Protein AF-A0A349EQ05-F1 (afdb_monomer_lite)

pLDDT: mean 78.1, std 14.67, range [39.28, 91.94]

Structure (mmCIF, N/CA/C/O backbone):
data_AF-A0A349EQ05-F1
#
_entry.id   AF-A0A349EQ05-F1
#
loop_
_atom_site.group_PDB
_atom_site.id
_atom_site.type_symbol
_atom_site.label_atom_id
_atom_site.label_alt_id
_atom_site.label_comp_id
_atom_site.label_asym_id
_atom_site.label_entity_id
_atom_site.label_seq_id
_atom_site.pdbx_PDB_ins_code
_atom_site.Cartn_x
_atom_site.Cartn_y
_atom_site.Cartn_z
_atom_site.occupancy
_atom_site.B_iso_or_equiv
_atom_site.auth_seq_id
_atom_site.auth_comp_id
_atom_site.auth_asym_id
_atom_site.auth_atom_id
_atom_site.pdbx_PDB_model_num
ATOM 1 N N . MET A 1 1 ? 39.559 -1.494 -45.469 1.00 61.16 1 MET A N 1
ATOM 2 C CA . MET A 1 1 ? 38.335 -0.975 -44.834 1.00 61.16 1 MET A CA 1
ATOM 3 C C . MET A 1 1 ? 38.418 0.539 -44.866 1.00 61.16 1 MET A C 1
ATOM 5 O O . MET A 1 1 ? 39.436 1.077 -44.439 1.00 61.16 1 MET A O 1
ATOM 9 N N . THR A 1 2 ? 37.447 1.213 -45.471 1.00 85.06 2 THR A N 1
ATOM 10 C CA . THR A 1 2 ? 37.464 2.678 -45.616 1.00 85.06 2 THR A CA 1
ATOM 11 C C . THR A 1 2 ? 36.985 3.359 -44.328 1.00 85.06 2 THR A C 1
ATOM 13 O O . THR A 1 2 ? 36.260 2.767 -43.529 1.00 85.06 2 THR A O 1
ATOM 16 N N . ILE A 1 3 ? 37.372 4.621 -44.115 1.00 79.88 3 ILE A N 1
ATOM 17 C CA . ILE A 1 3 ? 36.933 5.436 -42.961 1.00 79.88 3 ILE A CA 1
ATOM 18 C C . ILE A 1 3 ? 35.392 5.514 -42.896 1.00 79.88 3 ILE A C 1
ATOM 20 O O . ILE A 1 3 ? 34.794 5.522 -41.818 1.00 79.88 3 ILE A O 1
ATOM 24 N N . TRP A 1 4 ? 34.737 5.488 -44.059 1.00 79.31 4 TRP A N 1
ATOM 25 C CA . TRP A 1 4 ? 33.283 5.469 -44.196 1.00 79.31 4 TRP A CA 1
ATOM 26 C C . TRP A 1 4 ? 32.647 4.181 -43.664 1.00 79.31 4 TRP A C 1
ATOM 28 O O . TRP A 1 4 ? 31.686 4.254 -42.902 1.00 79.31 4 TRP A O 1
ATOM 38 N N . GLU A 1 5 ? 33.216 3.016 -43.982 1.00 79.12 5 GLU A N 1
ATOM 39 C CA . GLU A 1 5 ? 32.747 1.716 -43.474 1.00 79.12 5 GLU A CA 1
ATOM 40 C C . GLU A 1 5 ? 32.862 1.623 -41.947 1.00 79.12 5 GLU A C 1
ATOM 42 O O . GLU A 1 5 ? 31.943 1.143 -41.285 1.00 79.12 5 GLU A O 1
ATOM 47 N N . GLN A 1 6 ? 33.954 2.134 -41.365 1.00 77.69 6 GLN A N 1
ATOM 48 C CA . GLN A 1 6 ? 34.126 2.184 -39.907 1.00 77.69 6 GLN A CA 1
ATOM 49 C C . GLN A 1 6 ? 33.107 3.104 -39.231 1.00 77.69 6 GLN A C 1
ATOM 51 O O . GLN A 1 6 ? 32.579 2.769 -38.170 1.00 77.69 6 GLN A O 1
ATOM 56 N N . THR A 1 7 ? 32.807 4.248 -39.845 1.00 82.12 7 THR A N 1
ATOM 57 C CA . THR A 1 7 ? 31.826 5.200 -39.310 1.00 82.12 7 THR A CA 1
ATOM 58 C C . THR A 1 7 ? 30.421 4.596 -39.323 1.00 82.12 7 THR A C 1
ATOM 60 O O . THR A 1 7 ? 29.719 4.664 -38.317 1.00 82.12 7 THR A O 1
ATOM 63 N N . LEU A 1 8 ? 30.045 3.925 -40.416 1.00 84.38 8 LEU A N 1
ATOM 64 C CA . LEU A 1 8 ? 28.775 3.204 -40.552 1.00 84.38 8 LEU A CA 1
ATOM 65 C C . LEU A 1 8 ? 28.633 2.072 -39.523 1.00 84.38 8 LEU A C 1
ATOM 67 O O . LEU A 1 8 ? 27.614 1.990 -38.839 1.00 84.38 8 LEU A O 1
ATOM 71 N N . LEU A 1 9 ? 29.678 1.256 -39.346 1.00 85.06 9 LEU A N 1
ATOM 72 C CA . LEU A 1 9 ? 29.717 0.193 -38.333 1.00 85.06 9 LEU A CA 1
ATOM 73 C C . LEU A 1 9 ? 29.565 0.736 -36.905 1.00 85.06 9 LEU A C 1
ATOM 75 O O . LEU A 1 9 ? 28.864 0.143 -36.085 1.00 85.06 9 LEU A O 1
ATOM 79 N N . ASN A 1 10 ? 30.205 1.864 -36.593 1.00 85.56 10 ASN A N 1
ATOM 80 C CA . ASN A 1 10 ? 30.084 2.503 -35.283 1.00 85.56 10 ASN A CA 1
ATOM 81 C C . ASN A 1 10 ? 28.690 3.101 -35.063 1.00 85.56 10 ASN A C 1
ATOM 83 O O . ASN A 1 10 ? 28.161 3.008 -33.955 1.00 85.56 10 ASN A O 1
ATOM 87 N N . LEU A 1 11 ? 28.080 3.664 -36.109 1.00 86.19 11 LEU A N 1
ATOM 88 C CA . LEU A 1 11 ? 26.725 4.206 -36.051 1.00 86.19 11 LEU A CA 1
ATOM 89 C C . LEU A 1 11 ? 25.695 3.098 -35.796 1.00 86.19 11 LEU A C 1
ATOM 91 O O . LEU A 1 11 ? 24.841 3.246 -34.927 1.00 86.19 11 LEU A O 1
ATOM 95 N N . GLN A 1 12 ? 25.824 1.965 -36.492 1.00 87.25 12 GLN A N 1
ATOM 96 C CA . GLN A 1 12 ? 24.953 0.804 -36.307 1.00 87.25 12 GLN A CA 1
ATOM 97 C C . GLN A 1 12 ? 25.079 0.222 -34.893 1.00 87.25 12 GLN A C 1
ATOM 99 O O . GLN A 1 12 ? 24.074 0.042 -34.209 1.00 87.25 12 GLN A O 1
ATOM 104 N N . LYS A 1 13 ? 26.309 0.033 -34.397 1.00 85.31 13 LYS A N 1
ATOM 105 C CA . LYS A 1 13 ? 26.551 -0.395 -33.007 1.00 85.31 13 LYS A CA 1
ATOM 106 C C . LYS A 1 13 ? 26.003 0.603 -31.983 1.00 85.31 13 LYS A C 1
ATOM 108 O O . LYS A 1 13 ? 25.539 0.205 -30.918 1.00 85.31 13 LYS A O 1
ATOM 113 N N . GLY A 1 14 ? 26.086 1.902 -32.274 1.00 83.44 14 GLY A N 1
ATOM 114 C CA . GLY A 1 14 ? 25.511 2.956 -31.439 1.00 83.44 14 GLY A CA 1
ATOM 115 C C . GLY A 1 14 ? 23.985 2.885 -31.399 1.00 83.44 14 GLY A C 1
ATOM 116 O O . GLY A 1 14 ? 23.400 2.953 -30.320 1.00 83.44 14 GLY A O 1
ATOM 117 N N . TYR A 1 15 ? 23.356 2.678 -32.556 1.00 89.19 15 TYR A N 1
ATOM 118 C CA . TYR A 1 15 ? 21.913 2.504 -32.679 1.00 89.19 15 TYR A CA 1
ATOM 119 C C . TYR A 1 15 ? 21.419 1.275 -31.908 1.00 89.19 15 TYR A C 1
ATOM 121 O O . TYR A 1 15 ? 20.500 1.396 -31.104 1.00 89.19 15 TYR A O 1
ATOM 129 N N . GLU A 1 16 ? 22.071 0.122 -32.061 1.00 87.38 16 GLU A N 1
ATOM 130 C CA . GLU A 1 16 ? 21.725 -1.106 -31.329 1.00 87.38 16 GLU A CA 1
ATOM 131 C C . G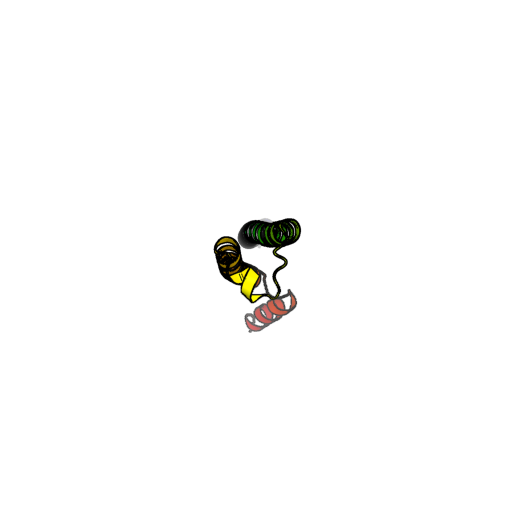LU A 1 16 ? 21.795 -0.907 -29.807 1.00 87.38 16 GLU A C 1
ATOM 133 O O . GLU A 1 16 ? 20.876 -1.285 -29.079 1.00 87.38 16 GLU A O 1
ATOM 138 N N . LYS A 1 17 ? 22.844 -0.232 -29.318 1.00 86.06 17 LYS A N 1
ATOM 139 C CA . LYS A 1 17 ? 22.971 0.123 -27.895 1.00 86.06 17 LYS A CA 1
ATOM 140 C C . LYS A 1 17 ? 21.878 1.081 -27.435 1.00 86.06 17 LYS A C 1
ATOM 142 O O . LYS A 1 17 ? 21.373 0.932 -26.325 1.00 86.06 17 LYS A O 1
ATOM 147 N N . PHE A 1 18 ? 21.517 2.058 -28.263 1.00 87.31 18 PHE A N 1
ATOM 148 C CA . PHE A 1 18 ? 20.465 3.016 -27.940 1.00 87.31 18 PHE A CA 1
ATOM 149 C C . PHE A 1 18 ? 19.092 2.343 -27.873 1.00 87.31 18 PHE A C 1
ATOM 151 O O . PHE A 1 18 ? 18.331 2.607 -26.949 1.00 87.31 18 PHE A O 1
ATOM 158 N N . VAL A 1 19 ? 18.797 1.425 -28.797 1.00 88.25 19 VAL A N 1
ATOM 159 C CA . VAL A 1 19 ? 17.566 0.623 -28.780 1.00 88.25 19 VAL A CA 1
ATOM 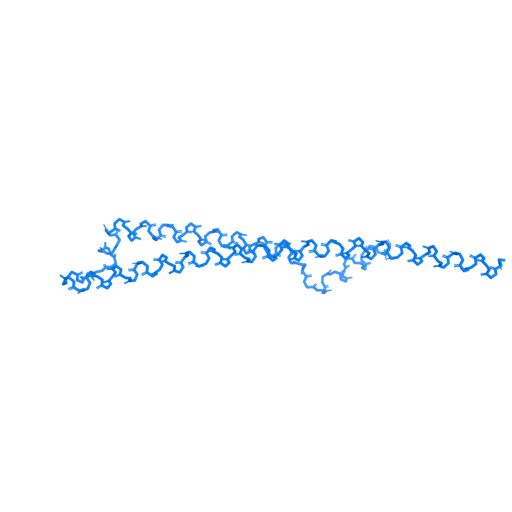160 C C . VAL A 1 19 ? 17.507 -0.252 -27.527 1.00 88.25 19 VAL A C 1
ATOM 162 O O . VAL A 1 19 ? 16.487 -0.260 -26.840 1.00 88.25 19 VAL A O 1
ATOM 165 N N . ALA A 1 20 ? 18.607 -0.926 -27.174 1.00 83.19 20 ALA A N 1
ATOM 166 C CA . ALA A 1 20 ? 18.684 -1.719 -25.949 1.00 83.19 20 ALA A CA 1
ATOM 167 C C . ALA A 1 20 ? 18.486 -0.857 -24.688 1.00 83.19 20 ALA A C 1
ATOM 169 O O . ALA A 1 20 ? 17.737 -1.230 -23.787 1.00 83.19 20 ALA A O 1
ATOM 170 N N . PHE A 1 21 ? 19.101 0.329 -24.639 1.00 84.00 21 PHE A N 1
ATOM 171 C CA . PHE A 1 21 ? 18.900 1.277 -23.546 1.00 84.00 21 PHE A CA 1
ATOM 172 C C . PHE A 1 21 ? 17.452 1.769 -23.471 1.00 84.00 21 PHE A C 1
ATOM 174 O O . PHE A 1 21 ? 16.882 1.809 -22.385 1.00 84.00 21 PHE A O 1
ATOM 181 N N . ALA A 1 22 ? 16.840 2.113 -24.604 1.00 85.94 22 ALA A N 1
ATOM 182 C CA . ALA A 1 22 ? 15.454 2.564 -24.655 1.00 85.94 22 ALA A CA 1
ATOM 183 C C . ALA A 1 22 ? 14.485 1.477 -24.162 1.00 85.94 22 ALA A C 1
ATOM 185 O O . ALA A 1 22 ? 13.545 1.790 -23.431 1.00 85.94 22 ALA A O 1
ATOM 186 N N . ALA A 1 23 ? 14.740 0.208 -24.497 1.00 83.88 23 ALA A N 1
ATOM 187 C CA . ALA A 1 23 ? 13.968 -0.923 -23.988 1.00 83.88 23 ALA A CA 1
ATOM 188 C C . ALA A 1 23 ? 14.084 -1.048 -22.458 1.00 83.88 23 ALA A C 1
ATOM 190 O O . ALA A 1 23 ? 13.065 -1.057 -21.769 1.00 83.88 23 ALA A O 1
ATOM 191 N N . LEU A 1 24 ? 15.310 -1.036 -21.921 1.00 82.75 24 LEU A N 1
ATOM 192 C CA . LEU A 1 24 ? 15.557 -1.089 -20.473 1.00 82.75 24 LEU A CA 1
ATOM 193 C C . LEU A 1 24 ? 14.958 0.111 -19.730 1.00 82.75 24 LEU A C 1
ATOM 195 O O . LEU A 1 24 ? 14.405 -0.029 -18.640 1.00 82.75 24 LEU A O 1
ATOM 199 N N . PHE A 1 25 ? 15.055 1.304 -20.317 1.00 80.50 25 PHE A N 1
ATOM 200 C CA . PHE A 1 25 ? 14.473 2.516 -19.755 1.00 80.50 25 PHE A CA 1
ATOM 201 C C . PHE A 1 25 ? 12.947 2.416 -19.691 1.00 80.50 25 PHE A C 1
ATOM 203 O O . PHE A 1 25 ? 12.354 2.728 -18.662 1.00 80.50 25 PHE A O 1
ATOM 210 N N . ASN A 1 26 ? 12.311 1.926 -20.756 1.00 84.94 26 ASN A N 1
ATOM 211 C CA . ASN A 1 26 ? 10.868 1.716 -20.787 1.00 84.94 26 ASN A CA 1
ATOM 212 C C . ASN A 1 26 ? 10.407 0.690 -19.737 1.00 84.94 26 ASN A C 1
ATOM 214 O O . ASN A 1 26 ? 9.431 0.932 -19.027 1.00 84.94 26 ASN A O 1
ATOM 218 N N . GLU A 1 27 ? 11.126 -0.426 -19.589 1.00 81.88 27 GLU A N 1
ATOM 219 C CA . GLU A 1 27 ? 10.852 -1.419 -18.540 1.00 81.88 27 GLU A CA 1
ATOM 220 C C . GLU A 1 27 ? 10.976 -0.817 -17.140 1.00 81.88 27 GLU A C 1
ATOM 222 O O . GLU A 1 27 ? 10.101 -1.020 -16.295 1.00 81.88 27 GLU A O 1
ATOM 227 N N . ARG A 1 28 ? 12.018 -0.014 -16.908 1.00 84.44 28 ARG A N 1
ATOM 228 C CA . ARG A 1 28 ? 12.224 0.668 -15.631 1.00 84.44 28 ARG A CA 1
ATOM 229 C C . ARG A 1 28 ? 11.106 1.654 -15.313 1.00 84.44 28 ARG A C 1
ATOM 231 O O . ARG A 1 28 ? 10.565 1.612 -14.212 1.00 84.44 28 ARG A O 1
ATOM 238 N N . VAL A 1 29 ? 10.737 2.509 -16.263 1.00 86.19 29 VAL A N 1
ATOM 239 C CA . VAL A 1 29 ? 9.644 3.474 -16.074 1.00 86.19 29 VAL A CA 1
ATOM 240 C C . VAL A 1 29 ? 8.332 2.748 -15.789 1.00 86.19 29 VAL A C 1
ATOM 242 O O . VAL A 1 29 ? 7.581 3.162 -14.909 1.00 86.19 29 VAL A O 1
ATOM 245 N N . ARG A 1 30 ? 8.062 1.636 -16.480 1.00 86.31 30 ARG A N 1
ATOM 246 C CA . ARG A 1 30 ? 6.869 0.823 -16.228 1.00 86.31 30 ARG A CA 1
ATOM 247 C C . ARG A 1 30 ? 6.857 0.251 -14.809 1.00 86.31 30 ARG A C 1
ATOM 249 O O . ARG A 1 30 ? 5.853 0.398 -14.119 1.00 86.31 30 ARG A O 1
ATOM 256 N N . ALA A 1 31 ? 7.973 -0.318 -14.356 1.00 83.12 31 ALA A N 1
ATOM 257 C CA . ALA A 1 31 ? 8.101 -0.823 -12.990 1.00 83.12 31 ALA A CA 1
ATOM 258 C C . ALA A 1 31 ? 7.922 0.292 -11.943 1.00 83.12 31 ALA A C 1
ATOM 260 O O . ALA A 1 31 ? 7.212 0.110 -10.957 1.00 83.12 31 ALA A O 1
ATOM 261 N N .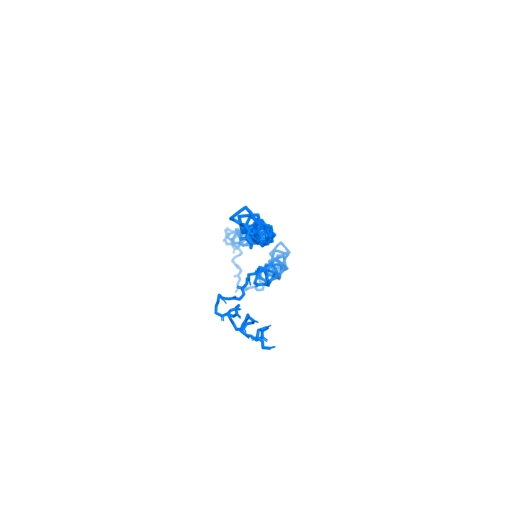 GLU A 1 32 ? 8.510 1.471 -12.165 1.00 81.75 32 GLU A N 1
ATOM 262 C CA . GLU A 1 32 ? 8.369 2.624 -11.264 1.00 81.75 32 GLU A CA 1
ATOM 263 C C . GLU A 1 32 ? 6.925 3.151 -11.210 1.00 81.75 32 GLU A C 1
ATOM 265 O O . GLU A 1 32 ? 6.428 3.490 -10.130 1.00 81.75 32 GLU A O 1
ATOM 270 N N . LEU A 1 33 ? 6.220 3.173 -12.345 1.00 89.44 33 LEU A N 1
ATOM 271 C CA . LEU A 1 33 ? 4.799 3.520 -12.398 1.00 89.44 33 LEU A CA 1
ATOM 272 C C . LEU A 1 33 ? 3.936 2.517 -11.626 1.00 89.44 33 LEU A C 1
ATOM 274 O O . LEU A 1 33 ? 3.052 2.933 -10.874 1.00 89.44 33 LEU A O 1
ATOM 278 N N . ASP A 1 34 ? 4.195 1.220 -11.775 1.00 86.88 34 ASP A N 1
ATOM 279 C CA . ASP A 1 34 ? 3.438 0.179 -11.078 1.00 86.88 34 ASP A CA 1
ATOM 280 C C . ASP A 1 34 ? 3.695 0.221 -9.561 1.00 86.88 34 ASP A C 1
ATOM 282 O O . ASP A 1 34 ? 2.744 0.208 -8.778 1.00 86.88 34 ASP A O 1
ATOM 286 N N . ILE A 1 35 ? 4.946 0.427 -9.130 1.00 86.62 35 ILE A N 1
ATOM 287 C CA . ILE A 1 35 ? 5.282 0.672 -7.714 1.00 86.62 35 ILE A CA 1
ATOM 288 C C . ILE A 1 35 ? 4.547 1.908 -7.182 1.00 86.62 35 ILE A C 1
ATOM 290 O O . ILE A 1 35 ? 4.016 1.888 -6.071 1.00 86.62 35 ILE A O 1
ATOM 294 N N . THR A 1 36 ? 4.502 2.991 -7.959 1.00 87.75 36 THR A N 1
ATOM 295 C CA . THR A 1 36 ? 3.836 4.235 -7.549 1.00 87.75 36 THR A CA 1
ATOM 296 C C . THR A 1 36 ? 2.333 4.027 -7.373 1.00 87.75 36 THR A C 1
ATOM 298 O O . THR A 1 36 ? 1.766 4.468 -6.375 1.00 87.75 36 THR A O 1
ATOM 301 N N . ARG A 1 37 ? 1.683 3.300 -8.290 1.00 90.12 37 ARG A N 1
ATOM 302 C CA . ARG A 1 37 ? 0.262 2.935 -8.168 1.00 90.12 37 ARG A CA 1
ATOM 303 C C . ARG A 1 37 ? -0.012 2.096 -6.927 1.00 90.12 37 ARG A C 1
ATOM 305 O O . ARG A 1 37 ? -0.978 2.366 -6.217 1.00 90.12 37 ARG A O 1
ATOM 312 N N . LEU A 1 38 ? 0.837 1.109 -6.649 1.00 89.12 38 LEU A N 1
ATOM 313 C CA . LEU A 1 38 ? 0.698 0.277 -5.456 1.00 89.12 38 LEU A CA 1
ATOM 314 C C . LEU A 1 38 ? 0.879 1.086 -4.170 1.00 89.12 38 LEU A C 1
ATOM 316 O O . LEU A 1 38 ? 0.137 0.871 -3.217 1.00 89.12 38 LEU A O 1
ATOM 320 N N . ARG A 1 39 ? 1.798 2.057 -4.146 1.00 88.44 39 ARG A N 1
ATOM 321 C CA . ARG A 1 39 ? 1.955 2.973 -3.004 1.00 88.44 39 ARG A CA 1
ATOM 322 C C . ARG A 1 39 ? 0.717 3.830 -2.775 1.00 88.44 39 ARG A C 1
ATOM 324 O O . ARG A 1 39 ? 0.241 3.879 -1.652 1.00 88.44 39 ARG A O 1
ATOM 331 N N . ILE A 1 40 ? 0.153 4.419 -3.831 1.00 91.38 40 ILE A N 1
ATOM 332 C CA . ILE A 1 40 ? -1.100 5.186 -3.728 1.00 91.38 40 ILE A CA 1
ATOM 333 C C . ILE A 1 40 ? -2.217 4.304 -3.155 1.00 91.38 40 ILE A C 1
ATOM 335 O O . ILE A 1 40 ? -2.946 4.723 -2.262 1.00 91.38 40 ILE A O 1
ATOM 339 N N . ARG A 1 41 ? -2.324 3.054 -3.623 1.00 88.12 41 ARG A N 1
ATOM 340 C CA . ARG A 1 41 ? -3.297 2.098 -3.085 1.00 88.12 41 ARG A CA 1
ATOM 341 C C . ARG A 1 41 ? -3.038 1.780 -1.609 1.00 88.12 41 ARG A C 1
ATOM 343 O O . ARG A 1 41 ? -3.994 1.696 -0.843 1.00 88.12 41 ARG A O 1
ATOM 350 N N . ALA A 1 42 ? -1.780 1.603 -1.208 1.00 88.12 42 ALA A N 1
ATOM 351 C CA . ALA A 1 42 ? -1.419 1.377 0.190 1.00 88.12 42 ALA A CA 1
ATOM 352 C C . ALA A 1 42 ? -1.823 2.569 1.072 1.00 88.12 42 ALA A C 1
ATOM 354 O O . ALA A 1 42 ? -2.448 2.364 2.112 1.00 88.12 42 ALA A O 1
ATOM 355 N N . ASP A 1 43 ? -1.546 3.795 0.622 1.00 89.31 43 ASP A N 1
ATOM 356 C CA . ASP A 1 43 ? -1.916 5.026 1.325 1.00 89.31 43 ASP A CA 1
ATOM 357 C C . ASP A 1 43 ? -3.443 5.153 1.472 1.00 89.31 43 ASP A C 1
ATOM 359 O O . ASP A 1 43 ? -3.942 5.499 2.544 1.00 89.31 43 ASP A O 1
ATOM 363 N N . ASP A 1 44 ? -4.206 4.801 0.432 1.00 91.62 44 ASP A N 1
ATOM 364 C CA . ASP A 1 44 ? -5.673 4.786 0.474 1.00 91.62 44 ASP A CA 1
ATOM 365 C C . ASP A 1 44 ? -6.221 3.768 1.485 1.00 91.62 44 ASP A C 1
ATOM 367 O O . ASP A 1 44 ? -7.157 4.070 2.235 1.00 91.62 44 ASP A O 1
ATOM 371 N N . VAL A 1 45 ? -5.660 2.555 1.510 1.00 89.50 45 VAL A N 1
ATOM 372 C CA . VAL A 1 45 ? -6.039 1.509 2.474 1.00 89.50 45 VAL A CA 1
ATOM 373 C C . VAL A 1 45 ? -5.722 1.974 3.892 1.00 89.50 45 VAL A C 1
ATOM 375 O O . VAL A 1 45 ? -6.582 1.894 4.768 1.00 89.50 45 VAL A O 1
ATOM 378 N N . GLN A 1 46 ? -4.539 2.547 4.103 1.00 89.88 46 GLN A N 1
ATOM 379 C CA . GLN A 1 46 ? -4.118 3.061 5.401 1.00 89.88 46 GLN A CA 1
ATOM 380 C C . GLN A 1 46 ? -5.012 4.214 5.877 1.00 89.88 46 GLN A C 1
ATOM 382 O O . GLN A 1 46 ? -5.499 4.194 7.007 1.00 89.88 46 GLN A O 1
ATOM 387 N N . GLY A 1 47 ? -5.354 5.150 4.989 1.00 89.75 47 GLY A N 1
ATOM 388 C CA . GLY A 1 47 ? -6.280 6.237 5.299 1.00 89.75 47 GLY A CA 1
ATOM 389 C C . GLY A 1 47 ? -7.692 5.757 5.657 1.00 89.75 47 GLY A C 1
ATOM 390 O O . GLY A 1 47 ? -8.383 6.403 6.448 1.00 89.75 47 GLY A O 1
ATOM 391 N N . ARG A 1 48 ? -8.150 4.620 5.114 1.00 89.12 48 ARG A N 1
ATOM 392 C CA . ARG A 1 48 ? -9.421 3.991 5.525 1.00 89.12 48 ARG A CA 1
ATOM 393 C C . ARG A 1 48 ? -9.305 3.344 6.902 1.00 89.12 48 ARG A C 1
ATOM 395 O O . ARG A 1 48 ? -10.191 3.547 7.729 1.00 89.12 48 ARG A O 1
ATOM 402 N N . THR A 1 49 ? -8.210 2.638 7.165 1.00 89.19 49 THR A N 1
ATOM 403 C CA . THR A 1 49 ? -7.916 2.036 8.472 1.00 89.19 49 THR A CA 1
ATOM 404 C C . THR A 1 49 ? -7.872 3.091 9.580 1.00 89.19 49 THR A C 1
ATOM 406 O O . THR A 1 49 ? -8.491 2.916 10.629 1.00 89.19 49 THR A O 1
ATOM 409 N N . ASP A 1 50 ? -7.247 4.243 9.334 1.00 90.94 50 ASP A N 1
ATOM 410 C CA . ASP A 1 50 ? -7.201 5.353 10.295 1.00 90.94 50 ASP A CA 1
ATOM 411 C C . ASP A 1 50 ? -8.597 5.903 10.626 1.00 90.94 50 ASP A C 1
ATOM 413 O O . ASP A 1 50 ? -8.897 6.217 11.781 1.00 90.94 50 ASP A O 1
ATOM 417 N N . ARG A 1 51 ? -9.501 5.964 9.639 1.00 91.94 51 ARG A N 1
ATOM 418 C CA . ARG A 1 51 ? -10.899 6.373 9.869 1.00 91.94 51 ARG A CA 1
ATOM 419 C C . ARG A 1 51 ? -11.654 5.374 10.740 1.00 91.94 51 ARG A C 1
ATOM 421 O O . ARG A 1 51 ? -12.437 5.800 11.589 1.00 91.94 51 ARG A O 1
ATOM 428 N N . LEU A 1 52 ? -11.419 4.075 10.558 1.00 89.38 52 LEU A N 1
ATOM 429 C CA . LEU A 1 52 ? -12.019 3.031 11.395 1.00 89.38 52 LEU A CA 1
ATOM 430 C C . LEU A 1 52 ? -11.508 3.132 12.838 1.00 89.38 52 LEU A C 1
ATOM 432 O O . LEU A 1 52 ? -12.310 3.117 13.772 1.00 89.38 52 LEU A O 1
ATOM 436 N N . HIS A 1 53 ? -10.208 3.366 13.036 1.00 89.12 53 HIS A N 1
ATOM 437 C CA . HIS A 1 53 ? -9.651 3.647 14.362 1.00 89.12 53 HIS A CA 1
ATOM 438 C C . HIS A 1 53 ? -10.272 4.892 15.009 1.00 89.12 53 HIS A C 1
ATOM 440 O O . HIS A 1 53 ? -10.634 4.868 16.188 1.00 89.12 53 HIS A O 1
ATOM 446 N N . MET A 1 54 ? -10.455 5.974 14.244 1.00 90.38 54 MET A N 1
ATOM 447 C CA . MET A 1 54 ? -11.140 7.173 14.732 1.00 90.38 54 MET A CA 1
ATOM 448 C C . MET A 1 54 ? -12.595 6.901 15.125 1.00 90.38 54 MET A C 1
ATOM 450 O O . MET A 1 54 ? -13.066 7.458 16.119 1.00 90.38 54 MET A O 1
ATOM 454 N N . LEU A 1 55 ? -13.309 6.062 14.369 1.00 89.38 55 LEU A N 1
ATOM 455 C CA . LEU A 1 55 ? -14.686 5.672 14.669 1.00 89.38 55 LEU A CA 1
ATOM 456 C C . LEU A 1 55 ? -14.760 4.910 15.995 1.00 89.38 55 LEU A C 1
ATOM 458 O O . LEU A 1 55 ? -15.539 5.292 16.869 1.00 89.38 55 LEU A O 1
ATOM 462 N N . ILE A 1 56 ? -13.887 3.918 16.18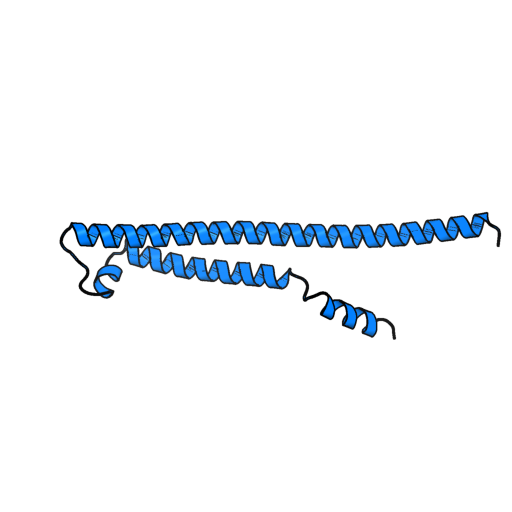4 1.00 86.44 56 ILE A N 1
ATOM 463 C CA . ILE A 1 56 ? -13.775 3.164 17.440 1.00 86.44 56 ILE A CA 1
ATOM 464 C C . ILE A 1 56 ? -13.462 4.114 18.604 1.00 86.44 56 ILE A C 1
ATOM 466 O O . ILE A 1 56 ? -14.146 4.101 19.628 1.00 86.44 56 ILE A O 1
ATOM 470 N N . GLY A 1 57 ? -12.474 4.998 18.439 1.00 85.88 57 GLY A N 1
ATOM 471 C CA . GLY A 1 57 ? -12.092 5.974 19.460 1.00 85.88 57 GLY A CA 1
ATOM 472 C C . GLY A 1 57 ? -13.230 6.930 19.829 1.00 85.88 57 GLY A C 1
ATOM 473 O O . GLY A 1 57 ? -13.500 7.146 21.014 1.00 85.88 57 GLY A O 1
ATOM 474 N N . ARG A 1 58 ? -13.952 7.466 18.834 1.00 86.94 58 ARG A N 1
ATOM 475 C CA . ARG A 1 58 ? -15.138 8.308 19.063 1.00 86.94 58 ARG A CA 1
ATOM 476 C C . ARG A 1 58 ? -16.190 7.545 19.858 1.00 86.94 58 ARG A C 1
ATOM 478 O O . ARG A 1 58 ? -16.752 8.098 20.803 1.00 86.94 58 ARG A O 1
ATOM 485 N N . ARG A 1 59 ? -16.417 6.280 19.517 1.00 82.69 59 ARG A N 1
ATOM 486 C CA . ARG A 1 59 ? -17.444 5.467 20.152 1.00 82.69 59 ARG A CA 1
ATOM 487 C C . ARG A 1 59 ? -17.140 5.157 21.616 1.00 82.69 59 ARG A C 1
ATOM 489 O O . ARG A 1 59 ? -18.000 5.335 22.476 1.00 82.69 59 ARG A O 1
ATOM 496 N N . ILE A 1 60 ? -15.881 4.856 21.930 1.00 82.31 60 ILE A N 1
ATOM 497 C CA . ILE A 1 60 ? -15.405 4.705 23.314 1.00 82.31 60 ILE A CA 1
ATOM 498 C C . ILE A 1 60 ? -15.626 5.999 24.121 1.00 82.31 60 ILE A C 1
ATOM 500 O O . ILE A 1 60 ? -16.055 5.959 25.278 1.00 82.31 60 ILE A O 1
ATOM 504 N N . VAL A 1 61 ? -15.369 7.169 23.524 1.00 83.38 61 VAL A N 1
ATOM 505 C CA . VAL A 1 61 ? -15.601 8.469 24.179 1.00 83.38 61 VAL A CA 1
ATOM 506 C C . VAL A 1 61 ? -17.094 8.736 24.406 1.00 83.38 61 VAL A C 1
ATOM 508 O O . VAL A 1 61 ? -17.465 9.267 25.456 1.00 83.38 61 VAL A O 1
ATOM 511 N N . GLU A 1 62 ? -17.961 8.366 23.462 1.00 82.44 62 GLU A N 1
ATOM 512 C CA . GLU A 1 62 ? -19.418 8.474 23.612 1.00 82.44 62 GLU A CA 1
ATOM 513 C C . GLU A 1 62 ? -19.942 7.609 24.763 1.00 82.44 62 GLU A C 1
ATOM 515 O O . GLU A 1 62 ? -20.719 8.101 25.584 1.00 82.44 62 GLU A O 1
ATOM 520 N N . MET A 1 63 ? -19.469 6.364 24.875 1.00 75.06 63 MET A N 1
ATOM 521 C CA . MET A 1 63 ? -19.798 5.467 25.989 1.00 75.06 63 MET A CA 1
ATOM 522 C C . MET A 1 63 ? -19.375 6.072 27.336 1.00 75.06 63 MET A C 1
ATOM 524 O O . MET A 1 63 ? -20.175 6.158 28.269 1.00 75.06 63 MET A O 1
ATOM 528 N N . LYS A 1 64 ? -18.159 6.637 27.404 1.00 75.56 64 LYS A N 1
ATOM 529 C CA . LYS A 1 64 ? -17.661 7.348 28.592 1.00 75.56 64 LYS A CA 1
ATOM 530 C C . LYS A 1 64 ? -18.559 8.524 29.001 1.00 75.56 64 LYS A C 1
ATOM 532 O O . LYS A 1 64 ? -18.778 8.734 30.192 1.00 75.56 64 LYS A O 1
ATOM 537 N N . ARG A 1 65 ? -19.076 9.302 28.040 1.00 75.69 65 ARG A N 1
ATOM 538 C CA . ARG A 1 65 ? -19.956 10.459 28.311 1.00 75.69 65 ARG A CA 1
ATOM 539 C C . ARG A 1 65 ? -21.343 10.061 28.813 1.00 75.69 65 ARG A C 1
ATOM 541 O O . ARG A 1 65 ? -21.944 10.834 29.550 1.00 75.69 65 ARG A O 1
ATOM 548 N N . LYS A 1 66 ? -21.841 8.884 28.433 1.00 75.69 66 LYS A N 1
ATOM 549 C CA . LYS A 1 66 ? -23.158 8.373 28.849 1.00 75.69 66 LYS A CA 1
ATOM 550 C C . LYS A 1 66 ? -23.156 7.718 30.238 1.00 75.69 66 LYS A C 1
ATOM 552 O O . LYS A 1 66 ? -24.200 7.271 30.688 1.00 75.69 66 LYS A O 1
ATOM 557 N N . GLY A 1 67 ? -22.010 7.670 30.923 1.00 66.50 67 GLY A N 1
ATOM 558 C CA . GLY A 1 67 ? -21.864 6.978 32.211 1.00 66.50 67 GLY A CA 1
ATOM 559 C C . GLY A 1 67 ? -21.664 5.464 32.081 1.00 66.50 67 GLY A C 1
ATOM 560 O O . GLY A 1 67 ? -21.308 4.814 33.061 1.00 66.50 67 GLY A O 1
ATOM 561 N N . ASP A 1 68 ? -21.782 4.925 30.867 1.00 65.81 68 ASP A N 1
ATOM 562 C CA . ASP A 1 68 ? -21.490 3.537 30.516 1.00 65.81 68 ASP A CA 1
ATOM 563 C C . ASP A 1 68 ? -20.003 3.374 30.179 1.00 65.81 68 ASP A C 1
ATOM 565 O O . ASP A 1 68 ? -19.632 3.028 29.058 1.00 65.81 68 ASP A O 1
ATOM 569 N N . LEU A 1 69 ? -19.109 3.647 31.140 1.00 62.78 69 LEU A N 1
ATOM 570 C CA . LEU A 1 69 ? -17.705 3.284 30.939 1.00 62.78 69 LEU A CA 1
ATOM 571 C C . LEU A 1 69 ? -17.618 1.763 30.740 1.00 62.78 69 LEU A C 1
ATOM 573 O O . LEU A 1 69 ? -18.048 1.020 31.631 1.00 62.78 69 LEU A O 1
ATOM 577 N N . PRO A 1 70 ? -17.031 1.289 29.627 1.00 62.09 70 PRO A N 1
ATOM 578 C CA . PRO A 1 70 ? -16.826 -0.131 29.442 1.00 62.09 70 PRO A CA 1
ATOM 579 C C . PRO A 1 70 ? -15.917 -0.639 30.564 1.00 62.09 70 PRO A C 1
ATOM 581 O O . PRO A 1 70 ? -14.780 -0.193 30.714 1.00 62.09 70 PRO A O 1
ATOM 584 N N . LYS A 1 71 ? -16.432 -1.564 31.378 1.00 67.00 71 LYS A N 1
ATOM 585 C CA . LYS A 1 71 ? -15.699 -2.176 32.498 1.00 67.00 71 LYS A CA 1
ATOM 586 C C . LYS A 1 71 ? -14.599 -3.131 32.017 1.00 67.00 71 LYS A C 1
ATOM 588 O O . LYS A 1 71 ? -13.757 -3.539 32.808 1.00 67.00 71 LYS A O 1
ATOM 593 N N . GLY A 1 72 ? -14.595 -3.462 30.726 1.00 66.31 72 GLY A N 1
ATOM 594 C CA . GLY A 1 72 ? -13.584 -4.272 30.058 1.00 66.31 72 GLY A CA 1
ATOM 595 C C . GLY A 1 72 ? -13.775 -4.274 28.541 1.00 66.31 72 GLY A C 1
ATOM 596 O O . GLY A 1 72 ? -14.796 -3.802 28.032 1.00 66.31 72 GLY A O 1
ATOM 597 N N . ALA A 1 73 ? -12.798 -4.831 27.821 1.00 63.62 73 ALA A N 1
ATOM 598 C CA . ALA A 1 73 ? -12.806 -4.905 26.358 1.00 63.62 73 ALA A CA 1
ATOM 599 C C . ALA A 1 73 ? -14.067 -5.601 25.811 1.00 63.62 73 ALA A C 1
ATOM 601 O O . ALA A 1 73 ? -14.622 -5.177 24.803 1.00 63.62 73 ALA A O 1
ATOM 602 N N . GLU A 1 74 ? -14.593 -6.597 26.527 1.00 63.66 74 GLU A N 1
ATOM 603 C CA . GLU A 1 74 ? -15.813 -7.336 26.169 1.00 63.66 74 GLU A CA 1
ATOM 604 C C . GLU A 1 74 ? -17.054 -6.449 25.987 1.00 63.66 74 GLU A C 1
ATOM 606 O O . GLU A 1 74 ? -17.942 -6.788 25.214 1.00 63.66 74 GLU A O 1
ATOM 611 N N . GLN A 1 75 ? -17.139 -5.312 26.683 1.00 66.19 75 GLN A N 1
ATOM 612 C CA . GLN A 1 75 ? -18.272 -4.390 26.555 1.00 66.19 75 GLN A CA 1
ATOM 613 C C . GLN A 1 75 ? -18.171 -3.520 25.296 1.00 66.19 75 GLN A C 1
ATOM 615 O O . GLN A 1 75 ? -19.194 -3.129 24.746 1.00 66.19 75 GLN A O 1
ATOM 620 N N . ILE A 1 76 ? -16.948 -3.272 24.823 1.00 67.50 76 ILE A N 1
ATOM 621 C CA . ILE A 1 76 ? -16.664 -2.544 23.581 1.00 67.50 76 ILE A CA 1
ATOM 622 C C . ILE A 1 76 ? -16.960 -3.446 22.376 1.00 67.50 76 ILE A C 1
ATOM 624 O O . ILE A 1 76 ? -17.581 -3.007 21.416 1.00 67.50 76 ILE A O 1
ATOM 628 N N . PHE A 1 77 ? -16.602 -4.731 22.458 1.00 66.81 77 PHE A N 1
ATOM 629 C CA . PHE A 1 77 ? -16.881 -5.722 21.409 1.00 66.81 77 PHE A CA 1
ATOM 630 C C . PHE A 1 77 ? -18.362 -6.097 21.264 1.00 66.81 77 PHE A C 1
ATOM 632 O O . PHE A 1 77 ? -18.742 -6.687 20.257 1.00 66.81 77 PHE A O 1
ATOM 639 N N . LYS A 1 78 ? -19.201 -5.780 22.256 1.00 71.56 78 LYS A N 1
ATOM 640 C CA . LYS A 1 78 ? -20.656 -5.981 22.166 1.00 71.56 78 LYS A CA 1
ATOM 641 C C . LYS A 1 78 ? -21.347 -4.944 21.289 1.00 71.56 78 LYS A C 1
ATOM 643 O O . LYS A 1 78 ? -22.488 -5.169 20.898 1.00 71.56 78 LYS A O 1
ATOM 648 N N . GLU A 1 79 ? -20.687 -3.829 20.990 1.00 75.25 79 GLU A N 1
ATOM 649 C CA . GLU A 1 79 ? -21.203 -2.909 19.991 1.00 75.25 79 GLU A CA 1
ATOM 650 C C . GLU A 1 79 ? -20.901 -3.427 18.590 1.00 75.25 79 GLU A C 1
ATOM 652 O O . GLU A 1 79 ? -19.744 -3.583 18.194 1.00 75.25 79 GLU A O 1
ATOM 657 N N . GLU A 1 80 ? -21.970 -3.668 17.838 1.00 77.31 80 GLU A N 1
ATOM 658 C CA . GLU A 1 80 ? -21.921 -4.201 16.480 1.00 77.31 80 GLU A CA 1
ATOM 659 C C . GLU A 1 80 ? -21.061 -3.327 15.555 1.00 77.31 80 GLU A C 1
ATOM 661 O O . GLU A 1 80 ? -20.239 -3.853 14.809 1.00 77.31 80 GLU A O 1
ATOM 666 N N . ASP A 1 81 ? -21.143 -2.000 15.702 1.00 77.38 81 ASP A N 1
ATOM 667 C CA . ASP A 1 81 ? -20.338 -1.036 14.943 1.00 77.38 81 ASP A CA 1
ATOM 668 C C . ASP A 1 81 ? -18.831 -1.180 15.215 1.00 77.38 81 ASP A C 1
ATOM 670 O O . ASP A 1 81 ? -18.012 -1.076 14.300 1.00 77.38 81 ASP A O 1
ATOM 674 N N . VAL A 1 82 ? -18.441 -1.444 16.468 1.00 81.69 82 VAL A N 1
ATOM 675 C CA . VAL A 1 82 ? -17.029 -1.602 16.848 1.00 81.69 82 VAL A CA 1
ATOM 676 C C . VAL A 1 82 ? -16.503 -2.963 16.406 1.00 81.69 82 VAL A C 1
ATOM 678 O O . VAL A 1 82 ? -15.403 -3.049 15.862 1.00 81.69 82 VAL A O 1
ATOM 681 N N . ALA A 1 83 ? -17.290 -4.025 16.582 1.00 84.31 83 ALA A N 1
ATOM 682 C CA . ALA A 1 83 ? -16.934 -5.353 16.095 1.00 84.31 83 ALA A CA 1
ATOM 683 C C . ALA A 1 83 ? -16.792 -5.377 14.560 1.00 84.31 83 ALA A C 1
ATOM 685 O O . ALA A 1 83 ? -15.830 -5.950 14.041 1.00 84.31 83 ALA A O 1
ATOM 686 N N . ALA A 1 84 ? -17.699 -4.710 13.838 1.00 84.88 84 ALA A N 1
ATOM 687 C CA . ALA A 1 84 ? -17.631 -4.553 12.389 1.00 84.88 84 ALA A CA 1
ATOM 688 C C . ALA A 1 84 ? -16.392 -3.753 11.961 1.00 84.88 84 ALA A C 1
ATOM 690 O O . ALA A 1 84 ? -15.667 -4.195 11.070 1.00 84.88 84 ALA A O 1
ATOM 691 N N . ALA A 1 85 ? -16.095 -2.638 12.638 1.00 83.06 85 ALA A N 1
ATOM 692 C CA . ALA A 1 85 ? -14.908 -1.834 12.356 1.00 83.06 85 ALA A CA 1
ATOM 693 C C . ALA A 1 85 ? -13.603 -2.611 12.589 1.00 83.06 85 ALA A C 1
ATOM 695 O O . ALA A 1 85 ? -12.685 -2.512 11.782 1.00 83.06 85 ALA A O 1
ATOM 696 N N . ILE A 1 86 ? -13.518 -3.423 13.648 1.00 86.31 86 ILE A N 1
ATOM 697 C CA . ILE A 1 86 ? -12.334 -4.252 13.936 1.00 86.31 86 ILE A CA 1
ATOM 698 C C . ILE A 1 86 ? -12.153 -5.348 12.886 1.00 86.31 86 ILE A C 1
ATOM 700 O O . ILE A 1 86 ? -11.033 -5.596 12.439 1.00 86.31 86 ILE A O 1
ATOM 704 N N . LYS A 1 87 ? -13.247 -5.989 12.462 1.00 89.50 87 LYS A N 1
ATOM 705 C CA . LYS A 1 87 ? -13.198 -6.965 11.373 1.00 89.50 87 LYS A CA 1
ATOM 706 C C . LYS A 1 87 ? -12.716 -6.314 10.077 1.00 89.50 87 LYS A C 1
ATOM 708 O O . LYS A 1 87 ? -11.842 -6.863 9.415 1.00 89.50 87 LYS A O 1
ATOM 713 N N . GLU A 1 88 ? -13.241 -5.135 9.748 1.00 87.12 88 GLU A N 1
ATOM 714 C CA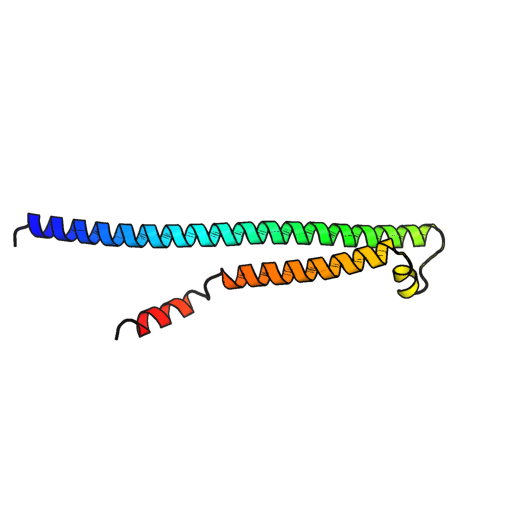 . GLU A 1 88 ? -12.812 -4.408 8.557 1.00 87.12 88 GLU A CA 1
ATOM 715 C C . GLU A 1 88 ? -11.339 -3.983 8.655 1.00 87.12 88 GLU A C 1
ATOM 717 O O . GLU A 1 88 ? -10.612 -4.147 7.682 1.00 87.12 88 GLU A O 1
ATOM 722 N N . ILE A 1 89 ? -10.854 -3.535 9.820 1.00 88.88 89 ILE A N 1
ATOM 723 C CA . ILE A 1 89 ? -9.424 -3.253 10.038 1.00 88.88 89 ILE A CA 1
ATOM 724 C C . ILE A 1 89 ? -8.575 -4.492 9.735 1.00 88.88 89 ILE A C 1
ATOM 726 O O . ILE A 1 89 ? -7.615 -4.385 8.979 1.00 88.88 89 ILE A O 1
ATOM 730 N N . ALA A 1 90 ? -8.947 -5.667 10.248 1.00 88.88 90 ALA A N 1
ATOM 731 C CA . ALA A 1 90 ? -8.195 -6.900 10.005 1.00 88.88 90 ALA A CA 1
ATOM 732 C C . ALA A 1 90 ? -8.150 -7.283 8.512 1.00 88.88 90 ALA A C 1
ATOM 734 O O . ALA A 1 90 ? -7.113 -7.722 8.009 1.00 88.88 90 ALA A O 1
ATOM 735 N N . ASP A 1 91 ? -9.254 -7.094 7.785 1.00 90.00 91 ASP A N 1
ATOM 736 C CA . ASP A 1 91 ? -9.301 -7.337 6.340 1.00 90.00 91 ASP A CA 1
ATOM 737 C C . ASP A 1 91 ? -8.435 -6.320 5.569 1.00 90.00 91 ASP A C 1
ATOM 739 O O . ASP A 1 91 ? -7.719 -6.690 4.635 1.00 90.00 91 ASP A O 1
ATOM 743 N N . ARG A 1 92 ? -8.430 -5.048 5.989 1.00 86.62 92 ARG A N 1
ATOM 744 C CA . ARG A 1 92 ? -7.592 -3.991 5.395 1.00 86.62 92 ARG A CA 1
ATOM 745 C C . ARG A 1 92 ? -6.111 -4.156 5.708 1.00 86.62 92 ARG A C 1
ATOM 747 O O . ARG A 1 92 ? -5.281 -3.851 4.859 1.00 86.62 92 ARG A O 1
ATOM 754 N N . GLU A 1 93 ? -5.762 -4.660 6.885 1.00 89.25 93 GLU A N 1
ATOM 755 C CA . GLU A 1 93 ? -4.377 -4.981 7.236 1.00 89.25 93 GLU A CA 1
ATOM 756 C C . GLU A 1 93 ? -3.823 -6.104 6.360 1.00 89.25 93 GLU A C 1
ATOM 758 O O . GLU A 1 93 ? -2.681 -6.012 5.911 1.00 89.25 93 GLU A O 1
ATOM 763 N N . ARG A 1 94 ? -4.635 -7.125 6.055 1.00 90.88 94 ARG A N 1
ATOM 764 C CA . ARG A 1 94 ? -4.260 -8.160 5.079 1.00 90.88 94 ARG A CA 1
ATOM 765 C C . ARG A 1 94 ? -4.066 -7.571 3.688 1.00 90.88 94 ARG A C 1
ATOM 767 O O . ARG A 1 94 ? -3.024 -7.799 3.086 1.00 90.88 94 ARG A O 1
ATOM 774 N N . GLU A 1 95 ? -5.007 -6.746 3.223 1.00 88.00 95 GLU A N 1
ATOM 775 C CA . GLU A 1 95 ? -4.874 -6.050 1.936 1.00 88.00 95 GLU A CA 1
ATOM 776 C C . GLU A 1 95 ? -3.576 -5.223 1.875 1.00 88.00 95 GLU A C 1
ATOM 778 O O . GLU A 1 95 ? -2.871 -5.228 0.867 1.00 88.00 95 GLU A O 1
ATOM 783 N N . LEU A 1 96 ? -3.219 -4.542 2.964 1.00 87.75 96 LEU A N 1
ATOM 784 C CA . LEU A 1 96 ? -2.004 -3.737 3.047 1.00 87.75 96 LEU A CA 1
ATOM 785 C C . LEU A 1 96 ? -0.737 -4.607 3.036 1.00 87.75 96 LEU A C 1
ATOM 787 O O . LEU A 1 96 ? 0.240 -4.244 2.380 1.00 87.75 96 LEU A O 1
ATOM 791 N N . GLN A 1 97 ? -0.750 -5.762 3.707 1.00 89.69 97 GLN A N 1
ATOM 792 C CA . GLN A 1 97 ? 0.346 -6.735 3.649 1.00 89.69 97 GLN A CA 1
ATOM 793 C C . GLN A 1 97 ? 0.548 -7.281 2.232 1.00 89.69 97 GLN A C 1
ATOM 795 O O . GLN A 1 97 ? 1.691 -7.349 1.773 1.00 89.69 97 GLN A O 1
ATOM 800 N N . ASP A 1 98 ? -0.537 -7.596 1.524 1.00 90.06 98 ASP A N 1
ATOM 801 C CA . ASP A 1 98 ? -0.489 -8.081 0.142 1.00 90.06 98 ASP A CA 1
ATOM 802 C C . ASP A 1 98 ? 0.097 -7.014 -0.793 1.00 90.06 98 ASP A C 1
ATOM 804 O O . ASP A 1 98 ? 1.056 -7.272 -1.523 1.00 90.06 98 ASP A O 1
ATOM 808 N N . VAL A 1 99 ? -0.382 -5.769 -0.694 1.00 87.06 99 VAL A N 1
ATOM 809 C CA . VAL A 1 99 ? 0.147 -4.642 -1.481 1.00 87.06 99 VAL A CA 1
ATOM 810 C C . VAL A 1 99 ? 1.627 -4.386 -1.168 1.00 87.06 99 VAL A C 1
ATOM 812 O O . VAL A 1 99 ? 2.424 -4.130 -2.072 1.00 87.06 99 VAL A O 1
ATOM 815 N N . GLN A 1 100 ? 2.044 -4.490 0.096 1.00 86.94 100 GLN A N 1
ATOM 816 C CA . GLN A 1 100 ? 3.457 -4.366 0.465 1.00 86.94 100 GLN A CA 1
ATOM 817 C C . GLN A 1 100 ? 4.315 -5.513 -0.082 1.00 86.94 100 GLN A C 1
ATOM 819 O O . GLN A 1 100 ? 5.473 -5.283 -0.448 1.00 86.94 100 GLN A O 1
ATOM 824 N N . ALA A 1 101 ? 3.780 -6.733 -0.139 1.00 88.75 101 ALA A N 1
ATOM 825 C CA . ALA A 1 101 ? 4.457 -7.871 -0.745 1.00 88.75 101 ALA A CA 1
ATOM 826 C C . ALA A 1 101 ? 4.635 -7.668 -2.258 1.00 88.75 101 ALA A C 1
ATOM 828 O O . ALA A 1 101 ? 5.736 -7.877 -2.770 1.00 88.75 101 ALA A O 1
ATOM 829 N N . GLU A 1 102 ? 3.612 -7.163 -2.954 1.00 85.44 102 GLU A N 1
ATOM 830 C CA . GLU A 1 102 ? 3.688 -6.807 -4.378 1.00 85.44 102 GLU A CA 1
ATOM 831 C C . GLU A 1 102 ? 4.737 -5.716 -4.646 1.00 85.44 102 GLU A C 1
ATOM 833 O O . GLU A 1 102 ? 5.564 -5.851 -5.550 1.00 85.44 102 GLU A O 1
ATOM 838 N N . ILE A 1 103 ? 4.782 -4.666 -3.817 1.00 84.75 103 ILE A N 1
ATOM 839 C CA . ILE A 1 103 ? 5.808 -3.616 -3.922 1.00 84.75 103 ILE A CA 1
ATOM 840 C C . ILE A 1 103 ? 7.212 -4.208 -3.746 1.00 84.75 103 ILE A C 1
ATOM 842 O O . ILE A 1 103 ? 8.124 -3.855 -4.494 1.00 84.75 103 ILE A O 1
ATOM 846 N N . LYS A 1 104 ? 7.408 -5.105 -2.771 1.00 85.19 104 LYS A N 1
ATOM 847 C CA . LYS A 1 104 ? 8.700 -5.778 -2.554 1.00 85.19 104 LYS A CA 1
ATOM 848 C C . LYS A 1 104 ? 9.099 -6.657 -3.736 1.00 85.19 104 LYS A C 1
ATOM 850 O O . LYS A 1 104 ? 10.276 -6.681 -4.066 1.00 85.19 104 LYS A O 1
ATOM 855 N N . ALA A 1 105 ? 8.145 -7.331 -4.375 1.00 85.44 105 ALA A N 1
ATOM 856 C CA . ALA A 1 105 ? 8.403 -8.163 -5.547 1.00 85.44 105 ALA A CA 1
ATOM 857 C C . ALA A 1 105 ? 8.810 -7.343 -6.785 1.00 85.44 105 ALA A C 1
ATOM 859 O O . ALA A 1 105 ? 9.598 -7.813 -7.603 1.00 85.44 105 ALA A O 1
ATOM 860 N N . LEU A 1 106 ? 8.293 -6.117 -6.919 1.00 79.19 106 LEU A N 1
ATOM 861 C CA . LEU A 1 106 ? 8.626 -5.204 -8.020 1.00 79.19 106 LEU A CA 1
ATOM 862 C C . LEU A 1 106 ? 9.891 -4.376 -7.768 1.00 79.19 106 LEU A C 1
ATOM 864 O O . LEU A 1 106 ? 10.473 -3.841 -8.714 1.00 79.19 106 LEU A O 1
ATOM 868 N N . MET A 1 107 ? 10.332 -4.252 -6.514 1.00 74.56 107 MET A N 1
ATOM 869 C CA . MET A 1 107 ? 11.612 -3.626 -6.208 1.00 74.56 107 MET A CA 1
ATOM 870 C C . MET A 1 107 ? 12.748 -4.589 -6.577 1.00 74.56 107 MET A C 1
ATOM 872 O O . MET A 1 107 ? 12.805 -5.692 -6.037 1.00 74.56 107 MET A O 1
ATOM 876 N N . PRO A 1 108 ? 13.681 -4.201 -7.467 1.00 61.09 108 PRO A N 1
ATOM 877 C CA . PRO A 1 108 ? 14.840 -5.035 -7.738 1.00 61.09 108 PRO A CA 1
ATOM 878 C C . PRO A 1 108 ? 15.623 -5.232 -6.436 1.00 61.09 108 PRO A C 1
ATOM 880 O O . PRO A 1 108 ? 15.896 -4.259 -5.723 1.00 61.09 108 PRO A O 1
ATOM 883 N N . GLU A 1 109 ? 15.996 -6.481 -6.128 1.00 53.78 109 GLU A N 1
ATOM 884 C CA . GLU A 1 109 ? 16.992 -6.746 -5.092 1.00 53.78 109 GLU A CA 1
ATOM 885 C C . GLU A 1 109 ? 18.199 -5.840 -5.352 1.00 53.78 109 GLU A C 1
ATOM 887 O O . GLU A 1 109 ? 18.609 -5.665 -6.501 1.00 53.78 109 GLU A O 1
ATOM 892 N N . SER A 1 110 ? 18.700 -5.216 -4.282 1.00 45.78 110 SER A N 1
ATOM 893 C CA . SER A 1 110 ? 19.847 -4.302 -4.240 1.00 45.78 110 SER A CA 1
ATOM 894 C C . SER A 1 110 ? 20.845 -4.477 -5.403 1.00 45.78 110 SER A C 1
ATOM 896 O O . SER A 1 110 ? 21.174 -5.613 -5.750 1.00 45.78 110 SER A O 1
ATOM 898 N N . PRO A 1 111 ? 21.435 -3.397 -5.959 1.00 49.38 111 PRO A N 1
ATOM 899 C CA . PRO A 1 111 ? 22.384 -3.454 -7.084 1.00 49.38 111 PRO A CA 1
ATOM 900 C C . PRO A 1 111 ? 23.576 -4.424 -6.907 1.00 49.38 111 PRO A C 1
ATOM 902 O O . PRO A 1 111 ? 24.267 -4.733 -7.877 1.00 49.38 111 PRO A O 1
ATOM 905 N N . HIS A 1 112 ? 23.810 -4.952 -5.702 1.00 42.56 112 HIS A N 1
ATOM 906 C CA . HIS A 1 112 ? 24.746 -6.047 -5.447 1.00 42.56 112 HIS A CA 1
ATOM 907 C C . HIS A 1 112 ? 24.313 -7.427 -5.985 1.00 42.56 112 HIS A C 1
ATOM 909 O O . HIS A 1 112 ? 25.186 -8.250 -6.254 1.00 42.56 112 HIS A O 1
ATOM 915 N N . ALA A 1 113 ? 23.020 -7.690 -6.195 1.00 41.38 113 ALA A N 1
ATOM 916 C CA . ALA A 1 113 ? 22.521 -8.965 -6.727 1.00 41.38 113 ALA A CA 1
ATOM 917 C C . ALA A 1 113 ? 22.604 -9.039 -8.263 1.00 41.38 113 ALA A C 1
ATOM 919 O O . ALA A 1 113 ? 22.903 -10.092 -8.826 1.00 41.38 113 ALA A O 1
ATOM 920 N N . VAL A 1 114 ? 22.417 -7.905 -8.951 1.00 45.75 114 VAL A N 1
ATOM 921 C CA . VAL A 1 114 ? 22.484 -7.833 -10.422 1.00 45.75 114 VAL A CA 1
ATOM 922 C C . VAL A 1 114 ? 23.903 -8.101 -10.933 1.00 45.75 114 VAL A C 1
ATOM 924 O O . VAL A 1 114 ? 24.055 -8.795 -11.932 1.00 45.75 114 VAL A O 1
ATOM 927 N N . ARG A 1 115 ? 24.943 -7.647 -10.213 1.00 43.34 115 ARG A N 1
ATOM 928 C CA . ARG A 1 115 ? 26.354 -7.889 -10.579 1.00 43.34 115 ARG A CA 1
ATOM 929 C C . ARG A 1 115 ? 26.724 -9.374 -10.658 1.00 43.34 115 ARG A C 1
ATOM 931 O O . ARG A 1 115 ? 27.491 -9.740 -11.536 1.00 43.34 115 ARG A O 1
ATOM 938 N N . LYS A 1 116 ? 26.161 -10.222 -9.789 1.00 42.06 116 LYS A N 1
ATOM 939 C CA . LYS A 1 116 ? 26.457 -11.664 -9.799 1.00 42.06 116 LYS A CA 1
ATOM 940 C C . LYS A 1 116 ? 25.871 -12.380 -11.018 1.00 42.06 116 LYS A C 1
ATOM 942 O O . LYS A 1 116 ? 26.529 -13.232 -11.594 1.00 42.06 116 LYS A O 1
ATOM 947 N N . LYS A 1 117 ? 24.662 -12.010 -11.461 1.00 43.03 117 LYS A N 1
ATOM 948 C CA . LYS A 1 117 ? 24.034 -12.659 -12.628 1.00 43.03 117 LYS A CA 1
ATOM 949 C C . LYS A 1 117 ? 24.711 -12.308 -13.953 1.00 43.03 117 LYS A C 1
ATOM 951 O O . LYS A 1 117 ? 24.743 -13.144 -14.852 1.00 43.03 117 LYS A O 1
ATOM 956 N N . THR A 1 118 ? 25.251 -11.098 -14.094 1.00 44.75 118 THR A N 1
ATOM 957 C CA . THR A 1 118 ? 25.997 -10.718 -15.303 1.00 44.75 118 THR A CA 1
ATOM 958 C C . THR A 1 118 ? 27.373 -11.370 -15.388 1.00 44.75 118 THR A C 1
ATOM 960 O O . THR A 1 118 ? 27.846 -11.571 -16.500 1.00 44.75 118 THR A O 1
ATOM 963 N N . GLU A 1 119 ? 27.997 -11.732 -14.264 1.00 44.38 119 GLU A N 1
ATOM 964 C CA . GLU A 1 119 ? 29.2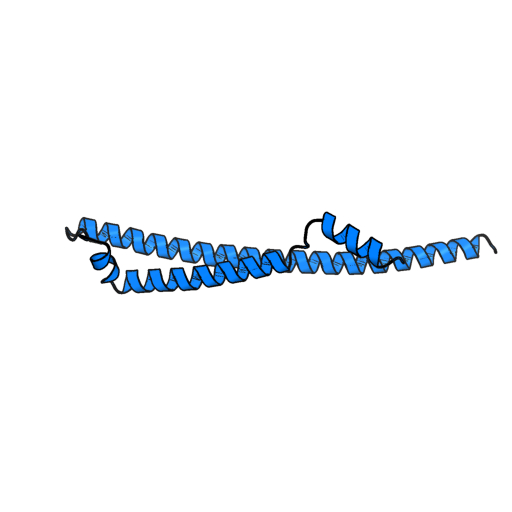58 -12.490 -14.261 1.00 44.38 119 GLU A CA 1
ATOM 965 C C . GLU A 1 119 ? 29.036 -13.967 -14.634 1.00 44.38 119 GLU A C 1
ATOM 967 O O . GLU A 1 119 ? 29.797 -14.503 -15.432 1.00 44.38 119 GLU A O 1
ATOM 972 N N . ASP A 1 120 ? 27.940 -14.591 -14.188 1.00 44.72 120 ASP A N 1
ATOM 973 C CA . ASP A 1 120 ? 27.649 -16.006 -14.491 1.00 44.72 120 ASP A CA 1
ATOM 974 C C . ASP A 1 120 ? 27.111 -16.262 -15.915 1.00 44.72 120 ASP A C 1
ATOM 976 O O . ASP A 1 120 ? 27.066 -17.405 -16.363 1.00 44.72 120 ASP A O 1
ATOM 980 N N . THR A 1 121 ? 26.697 -15.223 -16.651 1.00 44.56 121 THR A N 1
ATOM 981 C CA . THR A 1 121 ? 26.188 -15.366 -18.036 1.00 44.56 121 THR A CA 1
ATOM 982 C C . THR A 1 121 ? 27.288 -15.159 -19.092 1.00 44.56 121 THR A C 1
ATOM 984 O O . THR A 1 121 ? 27.048 -15.335 -20.284 1.00 44.56 121 THR A O 1
ATOM 987 N N . ILE A 1 122 ? 28.501 -14.782 -18.673 1.00 40.22 122 ILE A N 1
ATOM 988 C CA . ILE A 1 122 ? 29.666 -14.590 -19.548 1.00 40.22 122 ILE A CA 1
ATOM 989 C C . ILE A 1 122 ? 30.745 -15.610 -19.155 1.00 40.22 122 ILE A C 1
ATOM 991 O O . ILE A 1 122 ? 31.827 -15.244 -18.702 1.00 40.22 122 ILE A O 1
ATOM 995 N N . VAL A 1 123 ? 30.436 -16.898 -19.313 1.00 39.28 123 VAL A N 1
ATOM 996 C CA . VAL A 1 123 ? 31.423 -17.988 -19.401 1.00 39.28 123 VAL A CA 1
ATOM 997 C C . VAL A 1 123 ? 31.012 -18.914 -20.533 1.00 39.28 123 VAL A C 1
ATOM 999 O O . VAL A 1 123 ? 29.820 -19.292 -20.572 1.00 39.28 123 VAL A O 1
#

Sequence (123 aa):
MTIWEQTLLNLQKGYEKFVAFAALFNERVRAELDITRLRIRADDVQGRTDRLHMLIGRRIVEMKRKGDLPKGAEQIFKEEDVAAAIKEIADRERELQDVQAEIKALMPESPHAVRKKTEDTIV

Foldseek 3Di:
DDPVVVVVVVVVVVVVVVVVVVVVVVVVVVLVVVLVVLVVVLVVLVVLLVVLVVVLVVVCVVCVVVVNNPPDPVVSCVPPSNVVSVVSNVVSVVVNVVSVVVSVVSDPDPPVVVVVVVVVVPD

Secondary structure (DSSP, 8-state):
--HHHHHHHHHHHHHHHHHHHHHHHHHHHHHHHHHHHHHHHHHHHHHHHHHHHHHHHHHHHHHHHTT---SSHHHHTTSHHHHHHHHHHHHHHHHHHHHHHHHHHHSPP-HHHHHHHHHHT--

Radius of gyration: 27.88 Å; chains: 1; bounding box: 62×28×78 Å